Protein AF-A0A830CRL7-F1 (afdb_monomer)

Structure (mmCIF, N/CA/C/O backbone):
data_AF-A0A830CRL7-F1
#
_entry.id   AF-A0A830CRL7-F1
#
loop_
_atom_site.group_PDB
_atom_site.id
_atom_site.type_symbol
_atom_site.label_atom_id
_atom_site.label_alt_id
_atom_site.label_comp_id
_atom_site.label_asym_id
_atom_site.label_entity_id
_atom_site.label_seq_id
_atom_site.pdbx_PDB_ins_code
_atom_site.Cartn_x
_atom_site.Cartn_y
_atom_site.Cartn_z
_atom_site.occupancy
_atom_site.B_iso_or_equiv
_atom_site.auth_seq_id
_atom_site.auth_comp_id
_atom_site.auth_asym_id
_atom_site.auth_atom_id
_atom_site.pdbx_PDB_model_num
ATOM 1 N N . MET A 1 1 ? -8.777 1.079 35.796 1.00 47.75 1 MET A N 1
ATOM 2 C CA . MET A 1 1 ? -8.997 1.980 34.639 1.00 47.75 1 MET A CA 1
ATOM 3 C C . MET A 1 1 ? -7.747 2.027 33.744 1.00 47.75 1 MET A C 1
ATOM 5 O O . MET A 1 1 ? -7.058 3.033 33.766 1.00 47.75 1 MET A O 1
ATOM 9 N N . SER A 1 2 ? -7.393 0.976 32.982 1.00 51.34 2 SER A N 1
ATOM 10 C CA . SER A 1 2 ? -6.315 1.100 31.966 1.00 51.34 2 SER A CA 1
ATOM 11 C C . SER A 1 2 ? -6.289 -0.049 30.943 1.00 51.34 2 SER A C 1
ATOM 13 O O . SER A 1 2 ? -5.355 -0.837 30.891 1.00 51.34 2 SER A O 1
ATOM 15 N N . TYR A 1 3 ? -7.337 -0.158 30.126 1.00 51.22 3 TYR A N 1
ATOM 16 C CA . TYR A 1 3 ? -7.299 -0.962 28.888 1.00 51.22 3 TYR A CA 1
ATOM 17 C C . TYR A 1 3 ? -7.720 -0.132 27.662 1.00 51.22 3 TYR A C 1
ATOM 19 O O . TYR A 1 3 ? -7.227 -0.346 26.557 1.00 51.22 3 TYR A O 1
ATOM 27 N N . ALA A 1 4 ? -8.552 0.899 27.858 1.00 51.84 4 ALA A N 1
ATOM 28 C CA . ALA A 1 4 ? -8.999 1.796 26.792 1.00 51.84 4 ALA A CA 1
ATOM 29 C C . ALA A 1 4 ? -7.906 2.759 26.279 1.00 51.84 4 ALA A C 1
ATOM 31 O O . ALA A 1 4 ? -7.891 3.089 25.093 1.00 51.84 4 ALA A O 1
ATOM 32 N N . ASN A 1 5 ? -6.969 3.189 27.137 1.00 57.53 5 ASN A N 1
ATOM 33 C CA . ASN A 1 5 ? -5.943 4.167 26.749 1.00 57.53 5 ASN A CA 1
ATOM 34 C C . ASN A 1 5 ? -4.869 3.546 25.833 1.00 57.53 5 ASN A C 1
ATOM 36 O O . ASN A 1 5 ? -4.463 4.155 24.845 1.00 57.53 5 ASN A O 1
ATOM 40 N N . THR A 1 6 ? -4.488 2.290 26.099 1.00 61.31 6 THR A N 1
ATOM 41 C CA . THR A 1 6 ? -3.570 1.517 25.246 1.00 61.31 6 THR A CA 1
ATOM 42 C C . THR A 1 6 ? -4.176 1.247 23.870 1.00 61.31 6 THR A C 1
ATOM 44 O O . THR A 1 6 ? -3.489 1.394 22.864 1.00 61.31 6 THR A O 1
ATOM 47 N N . SER A 1 7 ? -5.472 0.912 23.806 1.00 79.62 7 SER A N 1
ATOM 48 C CA . SER A 1 7 ? -6.162 0.646 22.536 1.00 79.62 7 SER A CA 1
ATOM 49 C C . SER A 1 7 ? -6.239 1.896 21.648 1.00 79.62 7 SER A C 1
ATOM 51 O O . SER A 1 7 ? -5.808 1.867 20.495 1.00 79.62 7 SER A O 1
ATOM 53 N N . ARG A 1 8 ? -6.676 3.041 22.197 1.00 86.06 8 ARG A N 1
ATOM 54 C CA . ARG A 1 8 ? -6.778 4.289 21.421 1.00 86.06 8 ARG A CA 1
ATOM 55 C C . ARG A 1 8 ? -5.411 4.812 20.972 1.00 86.06 8 ARG A C 1
ATOM 57 O O . ARG A 1 8 ? -5.271 5.218 19.820 1.00 86.06 8 ARG A O 1
ATOM 64 N N . GLY A 1 9 ? -4.401 4.765 21.844 1.00 91.25 9 GLY A N 1
ATOM 65 C CA . GLY A 1 9 ? -3.026 5.136 21.492 1.00 91.25 9 GLY A CA 1
ATOM 66 C C . GLY A 1 9 ? -2.436 4.242 20.396 1.00 91.25 9 GLY A C 1
ATOM 67 O O . GLY A 1 9 ? -1.811 4.746 19.463 1.00 91.25 9 GLY A O 1
ATOM 68 N N . ARG A 1 10 ? -2.704 2.929 20.451 1.00 92.25 10 ARG A N 1
ATOM 69 C CA . ARG A 1 10 ? -2.291 1.974 19.412 1.00 92.25 10 ARG A CA 1
ATOM 70 C C . ARG A 1 10 ? -2.926 2.296 18.061 1.00 92.25 10 ARG A C 1
ATOM 72 O O . ARG A 1 10 ? -2.199 2.372 17.078 1.00 92.25 10 ARG A O 1
ATOM 79 N N . VAL A 1 11 ? -4.238 2.542 18.007 1.00 94.75 11 VAL A N 1
ATOM 80 C CA . VAL A 1 11 ? -4.929 2.910 16.755 1.00 94.75 11 VAL A CA 1
ATOM 81 C C . VAL A 1 11 ? -4.341 4.187 16.151 1.00 94.75 11 VAL A C 1
ATOM 83 O O . VAL A 1 11 ? -4.079 4.231 14.952 1.00 94.75 11 VAL A O 1
ATOM 86 N N . VAL A 1 12 ? -4.088 5.217 16.966 1.00 94.75 12 VAL A N 1
ATOM 87 C CA . VAL A 1 12 ? -3.479 6.473 16.491 1.00 94.75 12 VAL A CA 1
ATOM 88 C C . VAL A 1 12 ? -2.079 6.229 15.926 1.00 94.75 12 VAL A C 1
ATOM 90 O O . VAL A 1 12 ? -1.772 6.717 14.841 1.00 94.75 12 VAL A O 1
ATOM 93 N N . SER A 1 13 ? -1.254 5.445 16.624 1.00 94.50 13 SER A N 1
ATOM 94 C CA . SER A 1 13 ? 0.090 5.085 16.161 1.00 94.50 13 SER A CA 1
ATOM 95 C C . SER A 1 13 ? 0.053 4.317 14.835 1.00 94.50 13 SER A C 1
ATOM 97 O O . SER A 1 13 ? 0.778 4.661 13.906 1.00 94.50 13 SER A O 1
ATOM 99 N N . LEU A 1 14 ? -0.849 3.339 14.701 1.00 96.25 14 LEU A N 1
ATOM 100 C CA . LEU A 1 14 ? -1.016 2.562 13.471 1.00 96.25 14 LEU A CA 1
ATOM 101 C C . LEU A 1 14 ? -1.489 3.426 12.295 1.00 96.25 14 LEU A C 1
ATOM 103 O O . LEU A 1 14 ? -0.917 3.334 11.213 1.00 96.25 14 LEU A O 1
ATOM 107 N N . LYS A 1 15 ? -2.467 4.319 12.502 1.00 95.50 15 LYS A N 1
ATOM 108 C CA . LYS A 1 15 ? -2.909 5.268 11.463 1.00 95.50 15 LYS A CA 1
ATOM 109 C C . LYS A 1 15 ? -1.790 6.225 11.052 1.00 95.50 15 LYS A C 1
ATOM 111 O O . LYS A 1 15 ? -1.616 6.494 9.868 1.00 95.50 15 LYS A O 1
ATOM 116 N N . ALA A 1 16 ? -1.007 6.713 12.015 1.00 95.88 16 ALA A N 1
ATOM 117 C CA . ALA A 1 16 ? 0.152 7.552 11.729 1.00 95.88 16 ALA A CA 1
ATOM 118 C C . ALA A 1 16 ? 1.228 6.788 10.945 1.00 95.88 16 ALA A C 1
ATOM 120 O O . ALA A 1 16 ? 1.803 7.350 10.015 1.00 95.88 16 ALA A O 1
ATOM 121 N N . LYS A 1 17 ? 1.463 5.512 11.287 1.00 95.62 17 LYS A N 1
ATOM 122 C CA . LYS A 1 17 ? 2.380 4.633 10.557 1.00 95.62 17 LYS A CA 1
ATOM 123 C C . LYS A 1 17 ? 1.900 4.429 9.120 1.00 95.62 17 LYS A C 1
ATOM 125 O O . LYS A 1 17 ? 2.680 4.658 8.208 1.00 95.62 17 LYS A O 1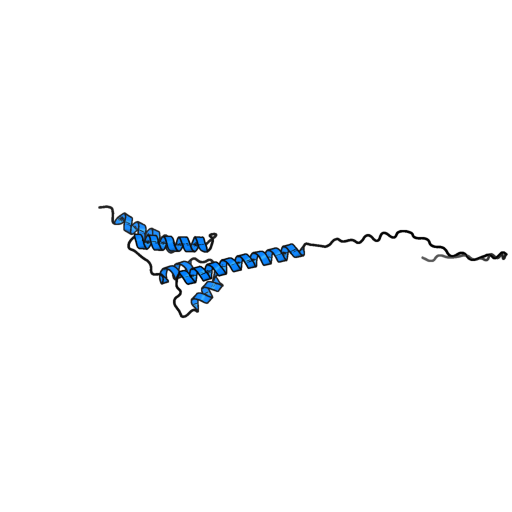
ATOM 130 N N . LEU A 1 18 ? 0.624 4.099 8.914 1.00 96.19 18 LEU A N 1
ATOM 131 C CA . LEU A 1 18 ? 0.030 3.925 7.583 1.00 96.19 18 LEU A CA 1
ATOM 132 C C . LEU A 1 18 ? 0.177 5.184 6.713 1.00 96.19 18 LEU A C 1
ATOM 134 O O . LEU A 1 18 ? 0.564 5.103 5.552 1.00 96.19 18 LEU A O 1
ATOM 138 N N . ALA A 1 19 ? -0.089 6.360 7.288 1.00 95.12 19 ALA A N 1
ATOM 139 C CA . ALA A 1 19 ? -0.022 7.634 6.577 1.00 95.12 19 ALA A CA 1
ATOM 140 C C . ALA A 1 19 ? 1.410 8.118 6.281 1.00 95.12 19 ALA A C 1
ATOM 142 O O . ALA A 1 19 ? 1.584 9.027 5.473 1.00 95.12 19 ALA A O 1
ATOM 143 N N . LYS A 1 20 ? 2.426 7.567 6.955 1.00 94.44 20 LYS A N 1
ATOM 144 C CA . LYS A 1 20 ? 3.839 7.961 6.828 1.00 94.44 20 LYS A CA 1
ATOM 145 C C . LYS A 1 20 ? 4.739 6.745 6.614 1.00 94.44 20 LYS A C 1
ATOM 147 O O . LYS A 1 20 ? 5.785 6.629 7.252 1.00 94.44 20 LYS A O 1
ATOM 152 N N . ASN A 1 21 ? 4.329 5.835 5.737 1.00 93.69 21 ASN A N 1
ATOM 153 C CA . ASN A 1 21 ? 5.125 4.673 5.363 1.00 93.69 21 ASN A CA 1
ATOM 154 C C . ASN A 1 21 ? 5.565 4.773 3.897 1.00 93.69 21 ASN A C 1
ATOM 156 O O . ASN A 1 21 ? 4.958 4.118 3.058 1.00 93.69 21 ASN A O 1
ATOM 160 N N . PRO A 1 22 ? 6.589 5.573 3.555 1.00 93.88 22 PRO A N 1
ATOM 161 C CA . PRO A 1 22 ? 7.073 5.650 2.182 1.00 93.88 22 PRO A CA 1
ATOM 162 C C . PRO A 1 22 ? 7.661 4.306 1.730 1.00 93.88 22 PRO A C 1
ATOM 164 O O . PRO A 1 22 ? 8.319 3.611 2.515 1.00 93.88 22 PRO A O 1
ATOM 167 N N . LYS A 1 23 ? 7.503 3.970 0.442 1.00 93.75 23 LYS A N 1
ATOM 168 C CA . LYS A 1 23 ? 8.193 2.820 -0.171 1.00 93.75 23 LYS A CA 1
ATOM 169 C C . LYS A 1 23 ? 9.714 2.941 0.000 1.00 93.75 23 LYS A C 1
ATOM 171 O O . LYS A 1 23 ? 10.370 1.991 0.423 1.00 93.75 23 LYS A O 1
ATOM 176 N N . GLY A 1 24 ? 10.272 4.126 -0.256 1.00 89.62 24 GLY A N 1
ATOM 177 C CA . GLY A 1 24 ? 11.695 4.417 -0.059 1.00 89.62 24 GLY A CA 1
ATOM 178 C C . GLY A 1 24 ? 12.618 3.451 -0.814 1.00 89.62 24 GLY A C 1
ATOM 179 O O . GLY A 1 24 ? 12.476 3.242 -2.018 1.00 89.62 24 GLY A O 1
ATOM 180 N N . SER A 1 25 ? 13.569 2.847 -0.102 1.00 87.75 25 SER A N 1
ATOM 181 C CA . SER A 1 25 ? 14.511 1.859 -0.648 1.00 87.75 25 SER A CA 1
ATOM 182 C C . SER A 1 25 ? 13.999 0.412 -0.618 1.00 87.75 25 SER A C 1
ATOM 184 O O . SER A 1 25 ? 14.703 -0.480 -1.090 1.00 87.75 25 SER A O 1
ATOM 186 N N . LYS A 1 26 ? 12.805 0.158 -0.064 1.00 91.75 26 LYS A N 1
ATOM 187 C CA . LYS A 1 26 ? 12.227 -1.191 0.057 1.00 91.75 26 LYS A CA 1
ATOM 188 C C . LYS A 1 26 ? 11.818 -1.730 -1.310 1.00 91.75 26 LYS A C 1
ATOM 190 O O . LYS A 1 26 ? 11.549 -0.967 -2.236 1.00 91.75 26 LYS A O 1
ATOM 195 N N . SER A 1 27 ? 11.729 -3.050 -1.451 1.00 91.69 27 SER A N 1
ATOM 196 C CA . SER A 1 27 ? 11.121 -3.619 -2.661 1.00 91.69 27 SER A CA 1
ATOM 197 C C . SER A 1 27 ? 9.618 -3.306 -2.712 1.00 91.69 27 SER A C 1
ATOM 199 O O . SER A 1 27 ? 8.989 -3.102 -1.673 1.00 91.69 27 SER A O 1
ATOM 201 N N . VAL A 1 28 ? 9.023 -3.286 -3.910 1.00 92.25 28 VAL A N 1
ATOM 202 C CA . VAL A 1 28 ? 7.572 -3.054 -4.073 1.00 92.25 28 VAL A CA 1
ATOM 203 C C . VAL A 1 28 ? 6.758 -4.065 -3.264 1.00 92.25 28 VAL A C 1
ATOM 205 O O . VAL A 1 28 ? 5.837 -3.683 -2.550 1.00 92.25 28 VAL A O 1
ATOM 208 N N . ILE A 1 29 ? 7.149 -5.339 -3.316 1.00 92.94 29 ILE A N 1
ATOM 209 C CA . ILE A 1 29 ? 6.477 -6.434 -2.608 1.00 92.94 29 ILE A CA 1
ATOM 210 C C . ILE A 1 29 ? 6.547 -6.227 -1.091 1.00 92.94 29 ILE A C 1
ATOM 212 O O . ILE A 1 29 ? 5.536 -6.333 -0.402 1.00 92.94 29 ILE A O 1
ATOM 216 N N . GLU A 1 30 ? 7.729 -5.898 -0.567 1.00 94.62 30 GLU A N 1
ATOM 217 C CA . GLU A 1 30 ? 7.928 -5.647 0.864 1.00 94.62 30 GLU A CA 1
ATOM 218 C C . GLU A 1 30 ? 7.103 -4.450 1.349 1.00 94.62 30 GLU A C 1
ATOM 220 O O . GLU A 1 30 ? 6.451 -4.518 2.390 1.00 94.62 30 GLU A O 1
ATOM 225 N N . PHE A 1 31 ? 7.080 -3.373 0.563 1.00 96.00 31 PHE A N 1
ATOM 226 C CA . PHE A 1 31 ? 6.271 -2.197 0.850 1.00 96.00 31 PHE A CA 1
ATOM 227 C C . PHE A 1 31 ? 4.770 -2.524 0.887 1.00 96.00 31 PHE A C 1
ATOM 229 O O . PHE A 1 31 ? 4.100 -2.188 1.864 1.00 96.00 31 PHE A O 1
ATOM 236 N N . LEU A 1 32 ? 4.246 -3.217 -0.128 1.00 95.75 32 LEU A N 1
ATOM 237 C CA . LEU A 1 32 ? 2.835 -3.612 -0.189 1.00 95.75 32 LEU A CA 1
ATOM 238 C C . LEU A 1 32 ? 2.447 -4.528 0.975 1.00 95.75 32 LEU A C 1
ATOM 240 O O . LEU A 1 32 ? 1.398 -4.335 1.593 1.00 95.75 32 LEU A O 1
ATOM 244 N N . HIS A 1 33 ? 3.315 -5.482 1.314 1.00 96.06 33 HIS A N 1
ATOM 245 C CA . HIS A 1 33 ? 3.113 -6.366 2.456 1.00 96.06 33 HIS A CA 1
ATOM 246 C C . HIS A 1 33 ? 3.058 -5.583 3.775 1.00 96.06 33 HIS A C 1
ATOM 248 O O . HIS A 1 33 ? 2.188 -5.837 4.606 1.00 96.06 33 HIS A O 1
ATOM 254 N N . GLU A 1 34 ? 3.934 -4.593 3.972 1.00 96.44 34 GLU A N 1
ATOM 255 C CA . GLU A 1 34 ? 3.899 -3.756 5.175 1.00 96.44 34 GLU A CA 1
ATOM 256 C C . GLU A 1 34 ? 2.624 -2.903 5.255 1.00 96.44 34 GLU A C 1
ATOM 258 O O . GLU A 1 34 ? 2.016 -2.808 6.322 1.00 96.44 34 GLU A O 1
ATOM 263 N N . MET A 1 35 ? 2.183 -2.318 4.138 1.00 97.12 35 MET A N 1
ATOM 264 C CA . MET A 1 35 ? 0.931 -1.552 4.082 1.00 97.12 35 MET A CA 1
ATOM 265 C C . MET A 1 35 ? -0.270 -2.422 4.460 1.00 97.12 35 MET A C 1
ATOM 267 O O . MET A 1 35 ? -1.113 -2.004 5.259 1.00 97.12 35 MET A O 1
ATOM 271 N N . ARG A 1 36 ? -0.310 -3.658 3.948 1.00 96.50 36 ARG A N 1
ATOM 272 C CA . ARG A 1 36 ? -1.351 -4.628 4.287 1.00 96.50 36 ARG A CA 1
ATOM 273 C C . ARG A 1 36 ? -1.302 -5.031 5.759 1.00 96.50 36 ARG A C 1
ATOM 275 O O . ARG A 1 36 ? -2.333 -5.005 6.421 1.00 96.50 36 ARG A O 1
ATOM 282 N N . ALA A 1 37 ? -0.115 -5.314 6.290 1.00 97.31 37 ALA A N 1
ATOM 283 C CA . ALA A 1 37 ? 0.056 -5.694 7.689 1.00 97.31 37 ALA A CA 1
ATOM 284 C C . ALA A 1 37 ? -0.441 -4.602 8.655 1.00 97.31 37 ALA A C 1
ATOM 286 O O . ALA A 1 37 ? -1.103 -4.909 9.643 1.00 97.31 37 ALA A O 1
ATOM 287 N N . ILE A 1 38 ? -0.188 -3.321 8.356 1.00 97.00 38 ILE A N 1
ATOM 288 C CA . ILE A 1 38 ? -0.698 -2.205 9.172 1.00 97.00 38 ILE A CA 1
ATOM 289 C C . ILE A 1 38 ? -2.233 -2.125 9.101 1.00 97.00 38 ILE A C 1
ATOM 291 O O . ILE A 1 38 ? -2.881 -1.851 10.113 1.00 97.00 38 ILE A O 1
ATOM 295 N N . ALA A 1 39 ? -2.821 -2.363 7.925 1.00 97.00 39 ALA A N 1
ATOM 296 C CA . ALA A 1 39 ? -4.272 -2.394 7.746 1.00 97.00 39 ALA A CA 1
ATOM 297 C C . ALA A 1 39 ? -4.926 -3.551 8.522 1.00 97.00 39 ALA A C 1
ATOM 299 O O . ALA A 1 39 ? -5.947 -3.352 9.185 1.00 97.00 39 ALA A O 1
AT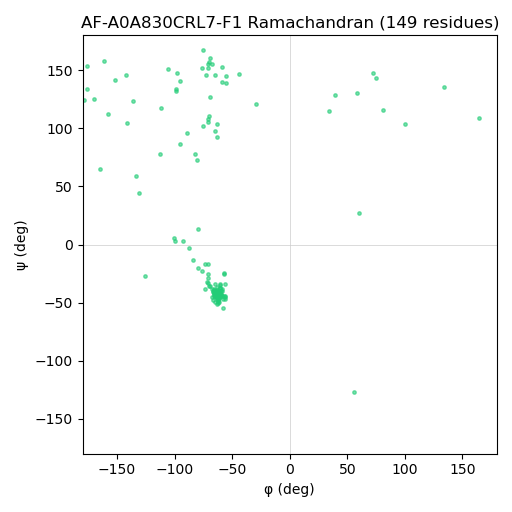OM 300 N N . ASP A 1 40 ? -4.310 -4.732 8.502 1.00 96.94 40 ASP A N 1
ATOM 301 C CA . ASP A 1 40 ? -4.774 -5.894 9.258 1.00 96.94 40 ASP A CA 1
ATOM 302 C C . ASP A 1 40 ? -4.639 -5.646 10.778 1.00 96.94 40 ASP A C 1
ATOM 304 O O . ASP A 1 40 ? -5.572 -5.914 11.535 1.00 96.94 40 ASP A O 1
ATOM 308 N N . ASP A 1 41 ? -3.547 -5.020 11.237 1.00 95.75 41 ASP A N 1
ATOM 309 C CA . ASP A 1 41 ? -3.377 -4.587 12.634 1.00 95.75 41 ASP A CA 1
ATOM 310 C C . ASP A 1 41 ? -4.448 -3.576 13.078 1.00 95.75 41 ASP A C 1
ATOM 312 O O . ASP A 1 41 ? -4.919 -3.607 14.222 1.00 95.75 41 ASP A O 1
ATOM 316 N N . LEU A 1 42 ? -4.849 -2.671 12.181 1.00 95.56 42 LEU A N 1
ATOM 317 C CA . LEU A 1 42 ? -5.947 -1.731 12.406 1.00 95.56 42 LEU A CA 1
ATOM 318 C C . LEU A 1 42 ? -7.296 -2.450 12.512 1.00 95.56 42 LEU A C 1
ATOM 320 O O . LEU A 1 42 ? -8.093 -2.122 13.396 1.00 95.56 42 LEU A O 1
ATOM 324 N N . ALA A 1 43 ? -7.534 -3.464 11.678 1.00 95.31 43 ALA A N 1
ATOM 325 C CA . ALA A 1 43 ? -8.722 -4.308 11.767 1.00 95.31 43 ALA A CA 1
ATOM 326 C C . ALA A 1 43 ? -8.767 -5.088 13.094 1.00 95.31 43 ALA A C 1
ATOM 328 O O . ALA A 1 43 ? -9.796 -5.087 13.774 1.00 95.31 43 ALA A O 1
ATOM 329 N N . LEU A 1 44 ? -7.638 -5.662 13.529 1.00 94.06 44 LEU A N 1
ATOM 330 C CA . LEU A 1 44 ? -7.511 -6.326 14.833 1.00 94.06 44 LEU A CA 1
ATOM 331 C C . LEU A 1 44 ? -7.770 -5.365 16.002 1.00 94.06 44 LEU A C 1
ATOM 333 O O . LEU A 1 44 ? -8.353 -5.755 17.014 1.00 94.06 44 LEU A O 1
ATOM 337 N N . ALA A 1 45 ? -7.397 -4.093 15.852 1.00 92.69 45 ALA A N 1
ATOM 338 C CA . ALA A 1 45 ? -7.676 -3.035 16.818 1.00 92.69 45 ALA A CA 1
ATOM 339 C C . ALA 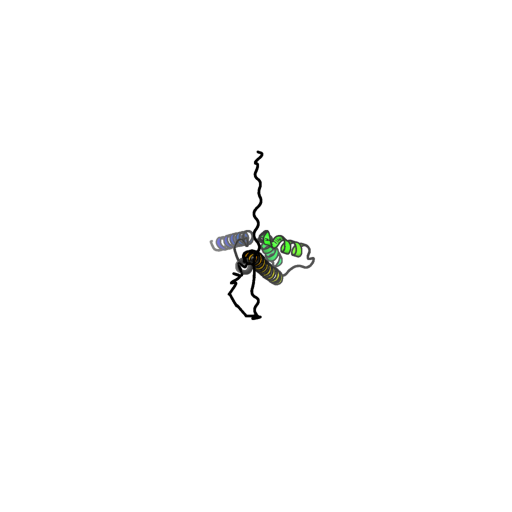A 1 45 ? -9.114 -2.473 16.742 1.00 92.69 45 ALA A C 1
ATOM 341 O O . ALA A 1 45 ? -9.383 -1.428 17.336 1.00 92.69 45 ALA A O 1
ATOM 342 N N . GLN A 1 46 ? -10.038 -3.147 16.040 1.00 92.06 46 GLN A N 1
ATOM 343 C CA . GLN A 1 46 ? -11.436 -2.723 15.850 1.00 92.06 46 GLN A CA 1
ATOM 344 C C . GLN A 1 46 ? -11.573 -1.359 15.144 1.00 92.06 46 GLN A C 1
ATOM 346 O O . GLN A 1 46 ? -12.547 -0.636 15.340 1.00 92.06 46 GLN A O 1
ATOM 351 N N . SER A 1 47 ? -10.591 -0.995 14.317 1.00 94.31 47 SER A N 1
ATOM 352 C CA . SER A 1 47 ? -10.598 0.214 13.488 1.00 94.31 47 SER A CA 1
ATOM 353 C C . SER A 1 47 ? -10.168 -0.119 12.050 1.00 94.31 47 SER A C 1
ATOM 355 O O . SER A 1 47 ? -9.168 0.442 11.592 1.00 94.31 47 SER A O 1
ATOM 357 N N . PRO A 1 48 ? -10.880 -1.012 11.335 1.00 95.12 48 PRO A N 1
ATOM 358 C CA . PRO A 1 48 ? -10.526 -1.382 9.967 1.00 95.12 48 PRO A CA 1
ATOM 359 C C . PRO A 1 48 ? -10.523 -0.164 9.035 1.00 95.12 48 PRO A C 1
ATOM 361 O O . PRO A 1 48 ? -11.234 0.816 9.268 1.00 95.12 48 PRO A O 1
ATOM 364 N N . ILE A 1 49 ? -9.721 -0.245 7.977 1.00 95.62 49 ILE A N 1
ATOM 365 C CA . ILE A 1 49 ? -9.705 0.733 6.886 1.00 95.62 49 ILE A CA 1
ATOM 366 C C . ILE A 1 49 ? -10.386 0.125 5.664 1.00 95.62 49 ILE A C 1
ATOM 368 O O . ILE A 1 49 ? -10.367 -1.097 5.497 1.00 95.62 49 ILE A O 1
ATOM 372 N N . SER A 1 50 ? -10.987 0.962 4.821 1.00 95.81 50 SER A N 1
ATOM 373 C CA . SER A 1 50 ? -11.530 0.484 3.555 1.00 95.81 50 SER A CA 1
ATOM 374 C C . SER A 1 50 ? -10.397 0.120 2.591 1.00 95.81 50 SER A C 1
ATOM 376 O O . SER A 1 50 ? -9.272 0.614 2.700 1.00 95.81 50 SER A O 1
ATOM 378 N N . GLU A 1 51 ? -10.687 -0.763 1.639 1.00 94.31 51 GLU A N 1
ATOM 379 C CA . GLU A 1 51 ? -9.721 -1.122 0.600 1.00 94.31 51 GLU A CA 1
ATOM 380 C C . GLU A 1 51 ? -9.356 0.085 -0.277 1.00 94.31 51 GLU A C 1
ATOM 382 O O . GLU A 1 51 ? -8.190 0.267 -0.620 1.00 9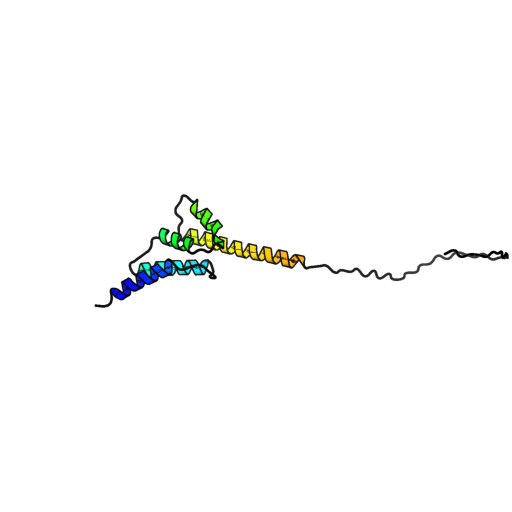4.31 51 GLU A O 1
ATOM 387 N N . GLU A 1 52 ? -10.328 0.954 -0.558 1.00 92.81 52 GLU A N 1
ATOM 388 C CA . GLU A 1 52 ? -10.125 2.208 -1.285 1.00 92.81 52 GLU A CA 1
ATOM 389 C C . GLU A 1 52 ? -9.163 3.146 -0.539 1.00 92.81 52 GLU A C 1
ATOM 391 O O . GLU A 1 52 ? -8.200 3.641 -1.125 1.00 92.81 52 GLU A O 1
ATOM 396 N N . ASP A 1 53 ? -9.340 3.316 0.776 1.00 94.38 53 ASP A N 1
ATOM 397 C CA . ASP A 1 53 ? -8.424 4.122 1.591 1.00 94.38 53 ASP A CA 1
ATOM 398 C C . ASP A 1 53 ? -7.013 3.519 1.617 1.00 94.38 53 ASP A C 1
ATOM 400 O O . ASP A 1 53 ? -6.017 4.244 1.554 1.00 94.38 53 ASP A O 1
ATOM 404 N N . LEU A 1 54 ? -6.903 2.187 1.690 1.00 95.88 54 LEU A N 1
ATOM 405 C CA . LEU A 1 54 ? -5.612 1.502 1.629 1.00 95.88 54 LEU A CA 1
ATOM 406 C C . LEU A 1 54 ? -4.904 1.778 0.296 1.00 95.88 54 LEU A C 1
ATOM 408 O O . LEU A 1 54 ? -3.720 2.113 0.294 1.00 95.88 54 LEU A O 1
ATOM 412 N N . VAL A 1 55 ? -5.626 1.686 -0.822 1.00 94.25 55 VAL A N 1
ATOM 413 C CA . VAL A 1 55 ? -5.126 2.019 -2.164 1.00 94.25 55 VAL A CA 1
ATOM 414 C C . VAL A 1 55 ? -4.636 3.468 -2.221 1.00 94.25 55 VAL A C 1
ATOM 416 O O . VAL A 1 55 ? -3.524 3.721 -2.688 1.00 94.25 55 VAL A O 1
ATOM 419 N N . VAL A 1 56 ? -5.416 4.418 -1.697 1.00 93.31 56 VAL A N 1
ATOM 420 C CA . VAL A 1 56 ? -5.030 5.838 -1.639 1.00 93.31 56 VAL A CA 1
ATOM 421 C C . VAL A 1 56 ? -3.742 6.019 -0.838 1.00 93.31 56 VAL A C 1
ATOM 423 O O . VAL A 1 56 ? -2.828 6.725 -1.279 1.00 93.31 56 VAL A O 1
ATOM 426 N N . HIS A 1 57 ? -3.628 5.355 0.314 1.00 95.19 57 HIS A N 1
ATOM 427 C CA . HIS 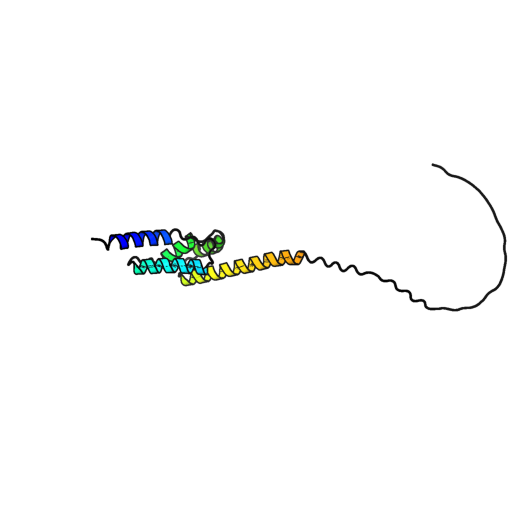A 1 57 ? -2.416 5.393 1.123 1.00 95.19 57 HIS A CA 1
ATOM 428 C C . HIS A 1 57 ? -1.208 4.820 0.376 1.00 95.19 57 HIS A C 1
ATOM 430 O O . HIS A 1 57 ? -0.156 5.452 0.384 1.00 95.19 57 HIS A O 1
ATOM 436 N N . VAL A 1 58 ? -1.351 3.684 -0.312 1.00 95.06 58 VAL A N 1
ATOM 437 C CA . VAL A 1 58 ? -0.274 3.101 -1.130 1.00 95.06 58 VAL A CA 1
ATOM 438 C C . VAL A 1 58 ? 0.190 4.094 -2.188 1.00 95.06 58 VAL A C 1
ATOM 440 O O . VAL A 1 58 ? 1.368 4.438 -2.209 1.00 95.06 58 VAL A O 1
ATOM 443 N N . ILE A 1 59 ? -0.729 4.613 -3.006 1.00 92.56 59 ILE A N 1
ATOM 444 C CA . ILE A 1 59 ? -0.418 5.539 -4.105 1.00 92.56 59 ILE A CA 1
ATOM 445 C C . ILE A 1 59 ? 0.276 6.810 -3.597 1.00 92.56 59 ILE A C 1
ATOM 447 O O . ILE A 1 59 ? 1.198 7.307 -4.237 1.00 92.56 59 ILE A O 1
ATOM 451 N N . THR A 1 60 ? -0.133 7.322 -2.434 1.00 92.62 60 THR A N 1
ATOM 452 C CA . THR A 1 60 ? 0.441 8.540 -1.832 1.00 92.62 60 THR A CA 1
ATOM 453 C C . THR A 1 60 ? 1.860 8.329 -1.299 1.00 92.62 60 THR A C 1
ATOM 455 O O . THR A 1 60 ? 2.622 9.284 -1.184 1.00 92.62 60 THR A O 1
ATOM 458 N N . GLN A 1 61 ? 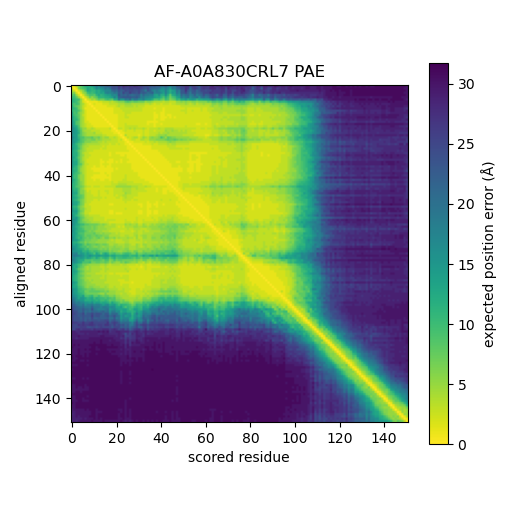2.216 7.094 -0.945 1.00 94.31 61 GLN A N 1
ATOM 459 C CA . GLN A 1 61 ? 3.514 6.744 -0.365 1.00 94.31 61 GLN A CA 1
ATOM 460 C C . GLN A 1 61 ? 4.500 6.149 -1.387 1.00 94.31 61 GLN A C 1
ATOM 462 O O . GLN A 1 61 ? 5.617 5.756 -1.021 1.00 94.31 61 GLN A O 1
ATOM 467 N N . LEU A 1 62 ? 4.105 6.078 -2.661 1.00 92.25 62 LEU A N 1
ATOM 468 C CA . LEU A 1 62 ? 5.003 5.729 -3.755 1.00 92.25 62 LEU A CA 1
ATOM 469 C C . LEU A 1 62 ? 5.972 6.880 -4.047 1.00 92.25 62 LEU A C 1
ATOM 471 O O . LEU A 1 62 ? 5.634 8.053 -3.911 1.00 92.25 62 LEU A O 1
ATOM 475 N N . GLY A 1 63 ? 7.193 6.527 -4.447 1.00 88.25 63 GLY A N 1
ATOM 476 C CA . GLY A 1 63 ? 8.181 7.499 -4.907 1.00 88.25 63 GLY A CA 1
ATOM 477 C C . GLY A 1 63 ? 7.883 8.003 -6.320 1.00 88.25 63 GLY A C 1
ATOM 478 O O . GLY A 1 63 ? 7.114 7.390 -7.064 1.00 88.25 63 GLY A O 1
ATOM 479 N N . ASP A 1 64 ? 8.569 9.078 -6.717 1.00 88.00 64 ASP A N 1
ATOM 480 C CA . ASP A 1 64 ? 8.404 9.717 -8.032 1.00 88.00 64 ASP A CA 1
ATOM 481 C C . ASP A 1 64 ? 8.649 8.772 -9.216 1.00 88.00 64 ASP A C 1
ATOM 483 O O . ASP A 1 64 ? 8.114 8.959 -10.308 1.00 88.00 64 ASP A O 1
ATOM 487 N N . GLU A 1 65 ? 9.427 7.718 -8.979 1.00 88.06 65 GLU A N 1
ATOM 488 C CA . GLU A 1 65 ? 9.716 6.637 -9.918 1.00 88.06 65 GLU A CA 1
ATOM 489 C C . GLU A 1 65 ? 8.432 5.930 -10.425 1.00 88.06 65 GLU A C 1
ATOM 491 O O . GLU A 1 65 ? 8.413 5.424 -11.543 1.00 88.06 65 GLU A O 1
ATOM 496 N N . PHE A 1 66 ? 7.329 5.961 -9.662 1.00 89.62 66 PHE A N 1
ATOM 497 C CA . PHE A 1 66 ? 6.031 5.376 -10.036 1.00 89.62 66 PHE A CA 1
ATOM 498 C C . PHE A 1 66 ? 5.014 6.404 -10.560 1.00 89.62 66 PHE A C 1
ATOM 500 O O . PHE A 1 66 ? 3.868 6.035 -10.823 1.00 89.62 66 PHE A O 1
ATOM 507 N N . ASN A 1 67 ? 5.387 7.677 -10.749 1.00 87.69 67 ASN A N 1
ATOM 508 C CA . ASN A 1 67 ? 4.447 8.735 -11.153 1.00 87.69 67 ASN A CA 1
ATOM 509 C C . ASN A 1 67 ? 3.694 8.414 -12.456 1.00 87.69 67 ASN A C 1
ATOM 511 O O . ASN A 1 67 ? 2.521 8.762 -12.582 1.00 87.69 67 ASN A O 1
ATOM 515 N N . SER A 1 68 ? 4.329 7.714 -13.404 1.00 86.19 68 SER A N 1
ATOM 516 C CA . SER A 1 68 ? 3.672 7.270 -14.642 1.00 86.19 68 SER A CA 1
ATOM 517 C C . SER A 1 68 ? 2.532 6.281 -14.365 1.00 86.19 68 SER A C 1
ATOM 519 O O . SER A 1 68 ? 1.424 6.466 -14.871 1.00 86.19 68 SER A O 1
ATOM 521 N N . SER A 1 69 ? 2.764 5.295 -13.496 1.00 85.50 69 SER A N 1
ATOM 522 C CA . SER A 1 69 ? 1.740 4.338 -13.068 1.00 85.50 69 SER A CA 1
ATOM 523 C C . SER A 1 69 ? 0.632 5.030 -12.276 1.00 85.50 69 SER A C 1
ATOM 525 O O . SER A 1 69 ? -0.546 4.807 -12.538 1.00 85.50 69 SER A O 1
ATOM 527 N N . VAL A 1 70 ? 0.984 5.939 -11.360 1.00 87.56 70 VAL A N 1
ATOM 528 C CA . VAL A 1 70 ? 0.006 6.724 -10.588 1.00 87.56 70 VAL A CA 1
ATOM 529 C C . VAL A 1 70 ? -0.872 7.586 -11.499 1.00 87.56 70 VAL A C 1
ATOM 531 O O . VAL A 1 70 ? -2.079 7.672 -11.280 1.00 87.56 70 VAL A O 1
ATOM 534 N N . ALA A 1 71 ? -0.306 8.205 -12.537 1.00 87.81 71 ALA A N 1
ATOM 535 C CA . ALA A 1 71 ? -1.074 8.982 -13.505 1.00 87.81 71 ALA A CA 1
ATOM 536 C C . ALA A 1 71 ? -2.082 8.109 -14.268 1.00 87.81 71 ALA A C 1
ATOM 538 O O . ALA A 1 71 ? -3.240 8.501 -14.397 1.00 87.81 71 ALA A O 1
ATOM 539 N N . ALA A 1 72 ? -1.677 6.911 -14.702 1.00 86.94 72 ALA A N 1
ATOM 540 C CA . ALA A 1 72 ? -2.579 5.963 -15.356 1.00 86.94 72 ALA A CA 1
ATOM 541 C C . ALA A 1 72 ? -3.734 5.538 -14.432 1.00 86.94 72 ALA A C 1
ATOM 543 O O . ALA A 1 72 ? -4.888 5.503 -14.856 1.00 86.94 72 ALA A O 1
ATOM 544 N N . LEU A 1 73 ? -3.440 5.300 -13.150 1.00 86.81 73 LEU A N 1
ATOM 545 C CA . LEU A 1 73 ? -4.452 4.965 -12.145 1.00 86.81 73 LEU A CA 1
ATOM 546 C C . LEU A 1 73 ? -5.446 6.106 -11.894 1.00 86.81 73 LEU A C 1
ATOM 548 O O . LEU A 1 73 ? -6.616 5.838 -11.653 1.00 86.81 73 LEU A O 1
ATOM 552 N N . ARG A 1 74 ? -5.015 7.371 -11.981 1.00 84.88 74 ARG A N 1
ATOM 553 C CA . ARG A 1 74 ? -5.889 8.543 -11.774 1.00 84.88 74 ARG A CA 1
ATOM 554 C C . ARG A 1 74 ? -6.904 8.768 -12.892 1.00 84.88 74 ARG A C 1
ATOM 556 O O . ARG A 1 74 ? -7.942 9.366 -12.638 1.00 84.88 74 ARG A O 1
ATOM 563 N N . VAL A 1 75 ? -6.590 8.355 -14.119 1.00 88.00 75 VAL A N 1
ATOM 564 C CA . VAL A 1 75 ? -7.483 8.513 -15.286 1.00 88.00 75 VAL A CA 1
ATOM 565 C C . VAL A 1 75 ? -8.504 7.373 -15.367 1.00 88.00 75 VAL A C 1
ATOM 567 O O . VAL A 1 75 ? -9.487 7.458 -16.098 1.00 88.00 75 VAL A O 1
ATOM 570 N N . ARG A 1 76 ? -8.293 6.297 -14.607 1.00 85.44 76 ARG A N 1
ATOM 571 C CA . ARG A 1 76 ? -9.187 5.145 -14.579 1.00 85.44 76 ARG A CA 1
ATOM 572 C C . ARG A 1 76 ? -10.523 5.516 -13.920 1.00 85.44 76 ARG A C 1
ATOM 574 O O . ARG A 1 76 ? -10.549 5.989 -12.791 1.00 85.44 76 ARG A O 1
ATOM 581 N N . GLU A 1 77 ? -11.632 5.251 -14.611 1.00 77.81 77 GLU A N 1
ATOM 582 C CA . GLU A 1 77 ? -12.990 5.545 -14.114 1.00 77.81 77 GLU A CA 1
ATOM 583 C C . GLU A 1 77 ? -13.518 4.497 -13.120 1.00 77.81 77 GLU A C 1
ATOM 585 O O . GLU A 1 77 ? -14.438 4.763 -12.350 1.00 77.81 77 GLU A O 1
ATOM 590 N N . THR A 1 78 ? -12.948 3.290 -13.130 1.00 83.44 78 THR A N 1
ATOM 591 C CA . THR A 1 78 ? -13.364 2.191 -12.252 1.00 83.44 78 THR A CA 1
ATOM 592 C C . THR A 1 78 ? -12.506 2.133 -10.989 1.00 83.44 78 THR A C 1
ATOM 594 O O . THR A 1 78 ? -11.280 2.244 -11.108 1.00 83.44 78 THR A O 1
ATOM 597 N N . PRO A 1 79 ? -13.096 1.848 -9.814 1.00 82.31 79 PRO A N 1
ATOM 598 C CA . PRO A 1 79 ? -12.327 1.621 -8.597 1.00 82.31 79 PRO A CA 1
ATOM 599 C C . PRO A 1 79 ? -11.353 0.450 -8.784 1.00 82.31 79 PRO A C 1
ATOM 601 O O . PRO A 1 79 ? -11.687 -0.553 -9.418 1.00 82.31 79 PRO A O 1
ATOM 604 N N . ILE A 1 80 ? -10.143 0.598 -8.244 1.00 89.56 80 ILE A N 1
ATOM 605 C CA . ILE A 1 80 ? -9.088 -0.415 -8.295 1.00 89.56 80 ILE A CA 1
ATOM 606 C C . ILE A 1 80 ? -9.049 -1.201 -6.985 1.00 89.56 80 ILE A C 1
ATOM 608 O O . ILE A 1 80 ? -9.032 -0.613 -5.904 1.00 89.56 80 ILE A O 1
ATOM 612 N N . ALA A 1 81 ? -9.008 -2.529 -7.085 1.00 92.44 81 ALA A N 1
ATOM 613 C CA . ALA A 1 81 ? -8.788 -3.394 -5.931 1.00 92.44 81 ALA A CA 1
ATOM 614 C C . ALA A 1 81 ? -7.308 -3.377 -5.514 1.00 92.44 81 ALA A C 1
ATOM 616 O O . ALA A 1 81 ? -6.409 -3.219 -6.343 1.00 92.44 81 ALA A O 1
ATOM 617 N N . PHE A 1 82 ? -7.028 -3.605 -4.234 1.00 93.19 82 PHE A N 1
ATOM 618 C CA . PHE A 1 82 ? -5.664 -3.651 -3.710 1.00 93.19 82 PHE A CA 1
ATOM 619 C C . PHE A 1 82 ? -4.827 -4.759 -4.367 1.00 93.19 82 PHE A C 1
ATOM 621 O O . PHE A 1 82 ? -3.629 -4.572 -4.588 1.00 93.19 82 PHE A O 1
ATOM 628 N N . SER A 1 83 ? -5.442 -5.896 -4.705 1.00 92.94 83 SER A N 1
ATOM 629 C CA . SER A 1 83 ? -4.776 -6.985 -5.434 1.00 92.94 83 SER A CA 1
ATOM 630 C C . SER A 1 83 ? -4.310 -6.536 -6.817 1.00 92.94 83 SER A C 1
ATOM 632 O O . SER A 1 83 ? -3.137 -6.667 -7.140 1.00 92.94 83 SER A O 1
ATOM 634 N N . GLU A 1 84 ? -5.202 -5.916 -7.588 1.00 92.44 84 GLU A N 1
ATOM 635 C CA . GLU A 1 84 ? -4.892 -5.413 -8.926 1.00 92.44 84 GLU A CA 1
ATOM 636 C C . GLU A 1 84 ? -3.817 -4.315 -8.878 1.00 92.44 84 GLU A C 1
ATOM 638 O O . GLU A 1 84 ? -2.886 -4.312 -9.681 1.00 92.44 84 GLU A O 1
ATOM 643 N N . LEU A 1 85 ? -3.889 -3.408 -7.895 1.00 92.81 85 LEU A N 1
ATOM 644 C CA . LEU A 1 85 ? -2.837 -2.415 -7.667 1.00 92.81 85 LEU A CA 1
ATOM 645 C C . LEU A 1 85 ? -1.486 -3.085 -7.381 1.00 92.81 85 LEU A C 1
ATOM 647 O O . LEU A 1 85 ? -0.453 -2.637 -7.881 1.00 92.81 85 LEU A O 1
ATOM 651 N N . SER A 1 86 ? -1.492 -4.141 -6.568 1.00 92.94 86 SER A N 1
ATOM 652 C CA . SER A 1 86 ? -0.282 -4.875 -6.194 1.00 92.94 86 SER A CA 1
ATOM 653 C C . SER A 1 86 ? 0.381 -5.529 -7.404 1.00 92.94 86 SER 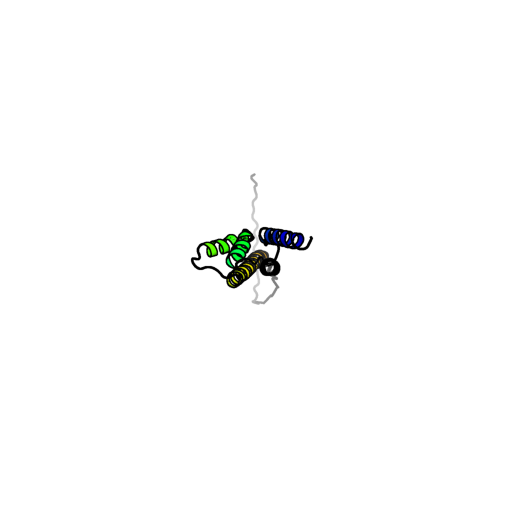A C 1
ATOM 655 O O . SER A 1 86 ? 1.604 -5.442 -7.544 1.00 92.94 86 SER A O 1
ATOM 657 N N . ASP A 1 87 ? -0.418 -6.119 -8.293 1.00 92.38 87 ASP A N 1
ATOM 658 C CA . ASP A 1 87 ? 0.054 -6.722 -9.541 1.00 92.38 87 ASP A CA 1
ATOM 659 C C . ASP A 1 87 ? 0.679 -5.661 -10.459 1.00 92.38 87 ASP A C 1
ATOM 661 O O . ASP A 1 87 ? 1.844 -5.783 -10.842 1.00 92.38 87 ASP A O 1
ATOM 665 N N . ILE A 1 88 ? -0.031 -4.549 -10.703 1.00 92.00 88 ILE A N 1
ATOM 666 C CA . ILE A 1 88 ? 0.454 -3.439 -11.544 1.00 92.00 88 ILE A CA 1
ATOM 667 C C . ILE A 1 88 ? 1.791 -2.888 -11.032 1.00 92.00 88 ILE A C 1
ATOM 669 O O . ILE A 1 88 ? 2.722 -2.667 -11.810 1.00 92.00 88 ILE A O 1
ATOM 673 N N . LEU A 1 89 ? 1.906 -2.642 -9.724 1.00 92.12 89 LEU A N 1
ATOM 674 C CA . LEU A 1 89 ? 3.132 -2.089 -9.146 1.00 92.12 89 LEU A CA 1
ATOM 675 C C . LEU A 1 89 ? 4.293 -3.090 -9.192 1.00 92.12 89 LEU A C 1
ATOM 677 O O . LEU A 1 89 ? 5.439 -2.683 -9.401 1.00 92.12 89 LEU A O 1
ATOM 681 N N . THR A 1 90 ? 4.012 -4.381 -9.004 1.00 92.12 90 THR A N 1
ATOM 682 C CA . THR A 1 90 ? 5.022 -5.447 -9.058 1.00 92.12 90 THR A CA 1
ATOM 683 C C . THR A 1 90 ? 5.568 -5.610 -10.473 1.00 92.12 90 THR A C 1
ATOM 685 O O . THR A 1 90 ? 6.790 -5.633 -10.656 1.00 92.12 90 THR A O 1
ATOM 688 N N . ASP A 1 91 ? 4.688 -5.631 -11.473 1.00 90.88 91 ASP A N 1
ATOM 689 C CA . ASP A 1 91 ? 5.068 -5.703 -12.884 1.00 90.88 91 ASP A CA 1
ATOM 690 C C . ASP A 1 91 ? 5.872 -4.473 -13.306 1.00 90.88 91 ASP A C 1
ATOM 692 O O . ASP A 1 91 ? 6.943 -4.599 -13.905 1.00 90.88 91 ASP A O 1
ATOM 696 N N . PHE A 1 92 ? 5.431 -3.276 -12.912 1.00 88.62 92 PHE A N 1
ATOM 697 C CA . PHE A 1 92 ? 6.163 -2.047 -13.203 1.00 88.62 92 PHE A CA 1
ATOM 698 C C . PHE A 1 92 ? 7.554 -2.031 -12.549 1.00 88.62 92 PHE A C 1
ATOM 700 O O . PHE A 1 92 ? 8.546 -1.682 -13.191 1.00 88.62 92 PHE A O 1
ATOM 707 N N . GLY A 1 93 ? 7.657 -2.466 -11.288 1.00 87.00 93 GLY A N 1
ATOM 708 C CA . GLY A 1 93 ? 8.939 -2.591 -10.592 1.00 87.00 93 GLY A CA 1
ATOM 709 C C . GLY A 1 93 ? 9.892 -3.575 -11.280 1.00 87.00 93 GLY A C 1
ATOM 710 O O . GLY A 1 93 ? 11.095 -3.317 -11.370 1.00 87.00 93 GLY A O 1
ATOM 711 N N . ARG A 1 94 ? 9.362 -4.677 -11.823 1.00 87.62 94 ARG A N 1
ATOM 712 C CA . ARG A 1 94 ? 10.135 -5.635 -12.619 1.00 87.62 94 ARG A CA 1
ATOM 713 C C . ARG A 1 94 ? 10.615 -5.023 -13.936 1.00 87.62 94 ARG A C 1
ATOM 715 O O . ARG A 1 94 ? 11.804 -5.122 -14.236 1.00 87.62 94 ARG A O 1
ATOM 722 N N . MET A 1 95 ? 9.732 -4.353 -14.676 1.00 85.88 95 MET A N 1
ATOM 723 C CA . MET A 1 95 ? 10.075 -3.686 -15.938 1.00 85.88 95 MET A CA 1
ATOM 724 C C . MET A 1 95 ? 11.167 -2.627 -15.758 1.00 85.88 95 MET A C 1
ATOM 726 O O . MET A 1 95 ? 12.070 -2.525 -16.586 1.00 85.88 95 MET A O 1
ATOM 730 N N . MET A 1 96 ? 11.127 -1.852 -14.670 1.00 83.38 96 MET A N 1
ATOM 731 C CA . MET A 1 96 ? 12.173 -0.865 -14.379 1.00 83.38 96 MET A CA 1
ATOM 732 C C . MET A 1 96 ? 13.534 -1.521 -14.151 1.00 83.38 96 MET A C 1
ATOM 734 O O . MET A 1 96 ? 14.535 -1.064 -14.701 1.00 83.38 96 MET A O 1
ATOM 738 N N . LYS A 1 97 ? 13.565 -2.635 -13.412 1.00 81.12 97 LYS A N 1
ATOM 739 C CA . LYS A 1 97 ? 14.797 -3.395 -13.181 1.00 81.12 97 LYS A CA 1
ATOM 740 C C . LYS A 1 97 ? 15.348 -4.001 -14.475 1.00 81.12 97 LYS A C 1
ATOM 742 O O . LYS A 1 97 ? 16.555 -3.988 -14.688 1.00 81.12 97 LYS A O 1
ATOM 747 N N . GLU A 1 98 ? 14.483 -4.509 -15.350 1.00 78.12 98 GLU A N 1
ATOM 748 C CA . GLU A 1 98 ? 14.885 -5.040 -16.658 1.00 78.12 98 GLU A CA 1
ATOM 749 C C . GLU A 1 98 ? 15.445 -3.935 -17.572 1.00 78.12 98 GLU A C 1
ATOM 751 O O . GLU A 1 98 ? 16.515 -4.111 -18.158 1.00 78.12 98 GLU A O 1
ATOM 756 N N . ASN A 1 99 ? 14.800 -2.765 -17.627 1.00 73.31 99 ASN A N 1
ATOM 757 C CA . ASN A 1 99 ? 15.306 -1.616 -18.383 1.00 73.31 99 ASN A CA 1
ATOM 758 C C . ASN A 1 99 ? 16.674 -1.137 -17.873 1.00 73.31 99 ASN A C 1
ATOM 760 O O . ASN A 1 99 ? 17.558 -0.846 -18.678 1.00 73.31 99 ASN A O 1
ATOM 764 N N . GLU A 1 100 ? 16.892 -1.101 -16.557 1.00 71.25 100 GLU A N 1
ATOM 765 C CA . GLU A 1 100 ? 18.192 -0.741 -15.981 1.00 71.25 100 GLU A CA 1
ATOM 766 C C . GLU A 1 100 ? 19.307 -1.701 -16.435 1.00 71.25 100 GLU A C 1
ATOM 768 O O . GLU A 1 100 ? 20.385 -1.261 -16.841 1.00 71.25 100 GLU A O 1
ATOM 773 N N . VAL A 1 101 ? 19.036 -3.011 -16.439 1.00 68.44 101 VAL A N 1
ATOM 774 C CA . VAL A 1 101 ? 19.987 -4.042 -16.893 1.00 68.44 101 VAL A CA 1
ATOM 775 C C . VAL A 1 101 ? 20.323 -3.872 -18.376 1.00 68.44 101 VAL A C 1
ATOM 777 O O . VAL A 1 101 ? 21.492 -3.969 -18.754 1.00 68.44 101 VAL A O 1
ATOM 780 N N . VAL A 1 102 ? 19.329 -3.571 -19.219 1.00 67.00 102 VAL A N 1
ATOM 781 C CA . VAL A 1 102 ? 19.544 -3.300 -20.650 1.00 67.00 102 VAL A CA 1
ATOM 782 C C . VAL A 1 102 ? 20.406 -2.049 -20.843 1.00 67.00 102 VAL A C 1
ATOM 784 O O . VAL A 1 102 ? 21.371 -2.088 -21.607 1.00 67.00 102 VAL A O 1
ATOM 787 N N . HIS A 1 103 ? 20.126 -0.966 -20.113 1.00 58.97 103 HIS A N 1
ATOM 788 C CA . HIS A 1 103 ? 20.922 0.262 -20.172 1.00 58.97 103 HIS A CA 1
ATOM 789 C C . HIS A 1 103 ? 22.375 0.045 -19.714 1.00 58.97 103 HIS A C 1
ATOM 791 O O . HIS A 1 103 ? 23.297 0.519 -20.381 1.00 58.97 103 HIS A O 1
ATOM 797 N N . GLN A 1 104 ? 22.612 -0.711 -18.636 1.00 60.06 104 GLN A N 1
ATOM 798 C CA . GLN A 1 104 ? 23.971 -1.047 -18.188 1.00 60.06 104 GLN A CA 1
ATOM 799 C C . GLN A 1 104 ? 24.700 -1.978 -19.177 1.00 60.06 104 GLN A C 1
ATOM 801 O O . GLN A 1 104 ? 25.890 -1.792 -19.442 1.00 60.06 104 GLN A O 1
ATOM 806 N N . SER A 1 105 ? 23.996 -2.945 -19.774 1.00 60.75 105 SER A N 1
ATOM 807 C CA . SER A 1 105 ? 24.554 -3.863 -20.778 1.00 60.75 105 SER A CA 1
ATOM 808 C C . SER A 1 105 ? 24.966 -3.145 -22.070 1.00 60.75 105 SER A C 1
ATOM 810 O O . SER A 1 105 ? 26.028 -3.436 -22.633 1.00 60.75 105 SER A O 1
ATOM 812 N N . LEU A 1 106 ? 24.184 -2.150 -22.506 1.00 58.84 106 LEU A N 1
ATOM 813 C CA . LEU A 1 106 ? 24.504 -1.336 -23.681 1.00 58.84 106 LEU A CA 1
ATOM 814 C C . LEU A 1 106 ? 25.811 -0.548 -23.481 1.00 58.84 106 LEU A C 1
ATOM 816 O O . LEU A 1 106 ? 26.648 -0.488 -24.382 1.00 58.84 106 LEU A O 1
ATOM 820 N N . LEU A 1 107 ? 26.018 0.000 -22.278 1.00 58.03 107 LEU A N 1
ATOM 821 C CA . LEU A 1 107 ? 27.239 0.729 -21.917 1.00 58.03 107 LEU A CA 1
ATOM 822 C C . LEU A 1 107 ? 28.462 -0.197 -21.794 1.00 58.03 107 LEU A C 1
ATOM 824 O O . LEU A 1 107 ? 29.561 0.183 -22.196 1.00 58.03 107 LEU A O 1
ATOM 828 N N . ALA A 1 108 ? 28.286 -1.425 -21.297 1.00 57.12 108 ALA A N 1
ATOM 829 C CA . ALA A 1 108 ? 29.368 -2.406 -21.172 1.00 57.12 108 ALA A CA 1
ATOM 830 C C . ALA A 1 108 ? 29.844 -2.967 -22.528 1.00 57.12 108 ALA A C 1
ATOM 832 O O . ALA A 1 108 ? 31.033 -3.236 -22.708 1.00 57.12 108 ALA A O 1
ATOM 833 N N . THR A 1 109 ? 28.941 -3.107 -23.504 1.00 56.88 109 THR A N 1
ATOM 834 C CA . THR A 1 109 ? 29.258 -3.690 -24.823 1.00 56.88 109 THR A CA 1
ATOM 835 C C . THR A 1 109 ? 30.024 -2.716 -25.734 1.00 56.88 109 THR A C 1
ATOM 837 O O . THR A 1 109 ? 30.774 -3.145 -26.610 1.00 56.88 109 THR A O 1
ATOM 840 N N . ALA A 1 110 ? 29.924 -1.403 -25.497 1.00 50.84 110 ALA A N 1
ATOM 841 C CA . ALA A 1 110 ? 30.608 -0.378 -26.292 1.00 50.84 110 ALA A CA 1
ATOM 842 C C . ALA A 1 110 ? 32.141 -0.326 -26.091 1.00 50.84 110 ALA A C 1
ATOM 844 O O . ALA A 1 110 ? 32.848 0.225 -26.933 1.00 50.84 110 ALA A O 1
ATOM 845 N N . ASN A 1 111 ? 32.679 -0.921 -25.016 1.00 55.41 111 ASN A N 1
ATOM 846 C CA . ASN A 1 111 ? 34.115 -0.882 -24.696 1.00 55.41 111 ASN A CA 1
ATOM 847 C C . ASN A 1 111 ? 34.935 -2.070 -25.242 1.00 55.41 111 ASN A C 1
ATOM 849 O O . ASN A 1 111 ? 36.147 -2.135 -25.019 1.00 55.41 111 ASN A O 1
ATOM 853 N N . VAL A 1 112 ? 34.330 -2.996 -25.995 1.00 50.78 112 VAL A N 1
ATOM 854 C CA . VAL A 1 112 ? 35.065 -4.105 -26.630 1.00 50.78 112 VAL A CA 1
ATOM 855 C C . VAL A 1 112 ? 35.703 -3.621 -27.937 1.00 50.78 112 VAL A C 1
ATOM 857 O O . VAL A 1 112 ? 35.228 -3.882 -29.039 1.00 50.78 112 VAL A O 1
ATOM 860 N N . THR A 1 113 ? 36.820 -2.900 -27.822 1.00 56.50 113 THR A N 1
ATOM 861 C CA . THR A 1 113 ? 37.698 -2.635 -28.969 1.00 56.50 113 THR A CA 1
ATOM 862 C C . THR A 1 113 ? 38.410 -3.932 -29.351 1.00 56.50 113 THR A C 1
ATOM 864 O O . THR A 1 113 ? 39.321 -4.385 -28.656 1.00 56.50 113 THR A O 1
ATOM 867 N N . GLN A 1 114 ? 38.028 -4.523 -30.485 1.00 56.69 114 GLN A N 1
ATOM 868 C CA . GLN A 1 11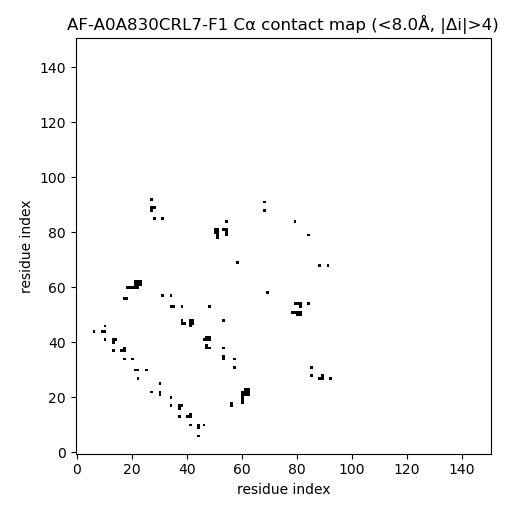4 ? 38.810 -5.563 -31.150 1.00 56.69 114 GLN A CA 1
ATOM 869 C C . GLN A 1 114 ? 40.162 -4.983 -31.595 1.00 56.69 114 GLN A C 1
ATOM 871 O O . GLN A 1 114 ? 40.308 -4.471 -32.702 1.00 56.69 114 GLN A O 1
ATOM 876 N N . LYS A 1 115 ? 41.195 -5.095 -30.755 1.00 54.66 115 LYS A N 1
ATOM 877 C CA . LYS A 1 115 ? 42.586 -5.002 -31.219 1.00 54.66 115 LYS A CA 1
ATOM 878 C C . LYS A 1 115 ? 43.011 -6.348 -31.807 1.00 54.66 115 LYS A C 1
ATOM 880 O O . LYS A 1 115 ? 43.816 -7.064 -31.224 1.00 54.66 115 LYS A O 1
ATOM 885 N N . HIS A 1 116 ? 42.494 -6.673 -32.989 1.00 56.22 116 HIS A N 1
ATOM 886 C CA . HIS A 1 116 ? 43.145 -7.634 -33.877 1.00 56.22 116 HIS A CA 1
ATOM 887 C C . HIS A 1 116 ? 44.007 -6.857 -34.872 1.00 56.22 116 HIS A C 1
ATOM 889 O O . HIS A 1 116 ? 43.583 -6.508 -35.969 1.00 56.22 116 HIS A O 1
ATOM 895 N N . THR A 1 117 ? 45.242 -6.555 -34.471 1.00 49.28 117 THR A N 1
ATOM 896 C CA . THR A 1 117 ? 46.285 -6.168 -35.420 1.00 49.28 117 THR A CA 1
ATOM 897 C C . THR A 1 117 ? 46.757 -7.433 -36.129 1.00 49.28 117 THR A C 1
ATOM 899 O O . THR A 1 117 ? 47.512 -8.237 -35.584 1.00 49.28 117 THR A O 1
ATOM 902 N N . PHE A 1 118 ? 46.291 -7.637 -37.359 1.00 49.19 118 PHE A N 1
ATOM 903 C CA . PHE A 1 118 ? 46.842 -8.660 -38.240 1.00 49.19 118 PHE A CA 1
ATOM 904 C C . PHE A 1 118 ? 48.308 -8.314 -38.535 1.00 49.19 118 PHE A C 1
ATOM 906 O O . PHE A 1 118 ? 48.612 -7.396 -39.295 1.00 49.19 118 PHE A O 1
ATOM 913 N N . LYS A 1 119 ? 49.235 -9.032 -37.892 1.00 42.88 119 LYS A N 1
ATOM 914 C CA . LYS A 1 119 ? 50.654 -9.025 -38.256 1.00 42.88 119 LYS A CA 1
ATOM 915 C C . LYS A 1 119 ? 50.806 -9.756 -39.587 1.00 42.88 119 LYS A C 1
ATOM 917 O O . LYS A 1 119 ? 50.742 -10.979 -39.644 1.00 42.88 119 LYS A O 1
ATOM 922 N N . HIS A 1 120 ? 51.026 -8.985 -40.643 1.00 45.72 120 HIS A N 1
ATOM 923 C CA . HIS A 1 120 ? 51.466 -9.469 -41.944 1.00 45.72 120 HIS A CA 1
ATOM 924 C C . HIS A 1 120 ? 52.882 -10.063 -41.790 1.00 45.72 120 HIS A C 1
ATOM 926 O O . HIS A 1 120 ? 53.867 -9.330 -41.737 1.00 45.72 120 HIS A O 1
ATOM 932 N N . GLN A 1 121 ? 52.998 -11.387 -41.652 1.00 46.44 121 GLN A N 1
ATOM 933 C CA . GLN A 1 121 ? 54.277 -12.093 -41.773 1.00 46.44 121 GLN A CA 1
ATOM 934 C C . GLN A 1 121 ? 54.476 -12.474 -43.239 1.00 46.44 121 GLN A C 1
ATOM 936 O O . GLN A 1 121 ? 53.959 -13.479 -43.720 1.00 46.44 121 GLN A O 1
ATOM 941 N N . ASN A 1 122 ? 55.210 -11.622 -43.952 1.00 39.16 122 ASN A N 1
ATOM 942 C CA . ASN A 1 122 ? 55.711 -11.921 -45.283 1.00 39.16 122 ASN A CA 1
ATOM 943 C C . ASN A 1 122 ? 56.795 -12.996 -45.132 1.00 39.16 122 ASN A C 1
ATOM 945 O O . ASN A 1 122 ? 57.832 -12.739 -44.524 1.00 39.16 122 ASN A O 1
ATOM 949 N N . SER A 1 123 ? 56.510 -14.211 -45.593 1.00 44.91 123 SER A N 1
ATOM 950 C CA . SER A 1 123 ? 57.456 -15.324 -45.585 1.00 44.91 123 SER A CA 1
ATOM 951 C C . SER A 1 123 ? 57.841 -15.658 -47.019 1.00 44.91 123 SER A C 1
ATOM 953 O O . SER A 1 123 ? 57.002 -16.018 -47.843 1.00 44.91 123 SER A O 1
ATOM 955 N N . ASP A 1 124 ? 59.137 -15.494 -47.276 1.00 48.31 124 ASP A N 1
ATOM 956 C CA . ASP A 1 124 ? 59.906 -15.973 -48.415 1.00 48.31 124 ASP A CA 1
ATOM 957 C C . ASP A 1 124 ? 59.374 -17.266 -49.035 1.00 48.31 124 ASP A C 1
ATOM 959 O O . ASP A 1 124 ? 59.403 -18.316 -48.389 1.00 48.31 124 ASP A O 1
ATOM 963 N N . ARG A 1 125 ? 59.020 -17.225 -50.327 1.00 45.66 125 ARG A N 1
ATOM 964 C CA . ARG A 1 125 ? 59.114 -18.396 -51.213 1.00 45.66 125 ARG A CA 1
ATOM 965 C C . ARG A 1 125 ? 59.578 -18.007 -52.613 1.00 45.66 125 ARG A C 1
ATOM 967 O O . ARG A 1 125 ? 58.838 -17.468 -53.428 1.00 45.66 125 ARG A O 1
ATOM 974 N N . GLN A 1 126 ? 60.842 -18.339 -52.841 1.00 47.19 126 GLN A N 1
ATOM 975 C CA . GLN A 1 126 ? 61.540 -18.479 -54.114 1.00 47.19 126 GLN A CA 1
ATOM 976 C C . GLN A 1 126 ? 60.810 -19.481 -55.020 1.00 47.19 126 GLN A C 1
ATOM 978 O O . GLN A 1 126 ? 60.464 -20.542 -54.520 1.00 47.19 126 GLN A O 1
ATOM 983 N N . PHE A 1 127 ? 60.685 -19.222 -56.328 1.00 37.53 127 PHE A N 1
ATOM 984 C CA . PHE A 1 127 ? 60.682 -20.278 -57.355 1.00 37.53 127 PHE A CA 1
ATOM 985 C C . PHE A 1 127 ? 61.219 -19.766 -58.704 1.00 37.53 127 PHE A C 1
ATOM 987 O O . PHE A 1 127 ? 61.026 -18.617 -59.088 1.00 37.53 127 PHE A O 1
ATOM 994 N N . HIS A 1 128 ? 61.965 -20.661 -59.352 1.00 40.34 128 HIS A N 1
ATOM 995 C CA . HIS A 1 128 ? 62.888 -20.508 -60.479 1.00 40.34 128 HIS A CA 1
ATOM 996 C C . HIS A 1 128 ? 62.248 -20.209 -61.846 1.00 40.34 128 HIS A C 1
ATOM 998 O O . HIS A 1 128 ? 61.229 -20.793 -62.201 1.00 40.34 128 HIS A O 1
ATOM 1004 N N . THR A 1 129 ? 63.006 -19.510 -62.698 1.00 51.28 129 THR A N 1
ATOM 1005 C CA . THR A 1 129 ? 63.033 -19.732 -64.157 1.00 51.28 129 THR A CA 1
ATOM 1006 C C . THR A 1 129 ? 64.485 -19.718 -64.648 1.00 51.28 129 THR A C 1
ATOM 1008 O O . THR A 1 129 ? 65.160 -18.711 -64.428 1.00 51.28 129 THR A O 1
ATOM 1011 N N . PRO A 1 130 ? 64.992 -20.774 -65.313 1.00 54.38 130 PRO A N 1
ATOM 1012 C CA . PRO A 1 130 ? 66.290 -20.742 -65.975 1.00 54.38 130 PRO A CA 1
ATOM 1013 C C . PRO A 1 130 ? 66.114 -20.494 -67.479 1.00 54.38 130 PRO A C 1
ATOM 1015 O O . PRO A 1 130 ? 65.296 -21.155 -68.120 1.00 54.38 130 PRO A O 1
ATOM 1018 N N . ARG A 1 131 ? 66.907 -19.586 -68.062 1.00 37.78 131 ARG A N 1
ATOM 1019 C CA . ARG A 1 131 ? 67.207 -19.620 -69.500 1.00 37.78 131 ARG A CA 1
ATOM 1020 C C . ARG A 1 131 ? 68.498 -18.869 -69.841 1.00 37.78 131 ARG A C 1
ATOM 1022 O O . ARG A 1 131 ? 68.578 -17.658 -69.691 1.00 37.78 131 ARG A O 1
ATOM 1029 N N . ASP A 1 132 ? 69.474 -19.668 -70.260 1.00 42.03 132 ASP A N 1
ATOM 1030 C CA . ASP A 1 132 ? 70.494 -19.482 -71.297 1.00 42.03 132 ASP A CA 1
ATOM 1031 C C . ASP A 1 132 ? 71.113 -18.099 -71.595 1.00 42.03 132 ASP A C 1
ATOM 1033 O O . ASP A 1 132 ? 70.486 -17.216 -72.167 1.00 42.03 132 ASP A O 1
ATOM 1037 N N . GLN A 1 133 ? 72.426 -18.044 -71.319 1.00 45.19 133 GLN A N 1
ATOM 1038 C CA . GLN A 1 133 ? 73.543 -17.830 -72.267 1.00 45.19 133 GLN A CA 1
ATOM 1039 C C . GLN A 1 133 ? 73.598 -16.558 -73.130 1.00 45.19 133 GLN A C 1
ATOM 1041 O O . GLN A 1 133 ? 72.719 -16.270 -73.931 1.00 45.19 133 GLN A O 1
ATOM 1046 N N . GLY A 1 134 ? 74.770 -15.910 -73.115 1.00 36.91 134 GLY A N 1
ATOM 1047 C CA . GLY A 1 134 ? 75.193 -15.047 -74.220 1.00 36.91 134 GLY A CA 1
ATOM 1048 C C . GLY A 1 134 ? 76.344 -14.108 -73.883 1.00 36.91 134 GLY A C 1
ATOM 1049 O O . GLY A 1 134 ? 76.175 -13.159 -73.131 1.00 36.91 134 GLY A O 1
ATOM 1050 N N . TRP A 1 135 ? 77.514 -14.392 -74.447 1.00 31.31 135 TRP A N 1
ATOM 1051 C CA . TRP A 1 135 ? 78.780 -13.676 -74.302 1.00 31.31 135 TRP A CA 1
ATOM 1052 C C . TRP A 1 135 ? 78.832 -12.283 -74.958 1.00 31.31 135 TRP A C 1
ATOM 1054 O O . TRP A 1 135 ? 78.158 -12.045 -75.956 1.00 31.31 135 TRP A O 1
ATOM 1064 N N . SER A 1 136 ? 79.809 -11.485 -74.491 1.00 40.56 136 SER A N 1
ATOM 1065 C CA . SER A 1 136 ? 80.523 -10.418 -75.231 1.00 40.56 136 SER A CA 1
ATOM 1066 C C . SER A 1 136 ? 79.731 -9.123 -75.465 1.00 40.56 136 SER A C 1
ATOM 1068 O O . SER A 1 136 ? 78.549 -9.141 -75.748 1.00 40.56 136 SER A O 1
ATOM 1070 N N . SER A 1 137 ? 80.277 -7.910 -75.429 1.00 41.91 137 SER A N 1
ATOM 1071 C CA . SER A 1 137 ? 81.628 -7.366 -75.264 1.00 41.91 137 SER A CA 1
ATOM 1072 C C . SER A 1 137 ? 81.474 -5.836 -75.224 1.00 41.91 137 SER A C 1
ATOM 1074 O O . SER A 1 137 ? 80.540 -5.334 -75.836 1.00 41.91 137 SER A O 1
ATOM 1076 N N . ASN A 1 138 ? 82.408 -5.140 -74.561 1.00 41.19 138 ASN A N 1
ATOM 1077 C CA . ASN A 1 138 ? 82.890 -3.769 -74.810 1.00 41.19 138 ASN A CA 1
ATOM 1078 C C . ASN A 1 138 ? 81.879 -2.678 -75.216 1.00 41.19 138 ASN A C 1
ATOM 1080 O O . ASN A 1 138 ? 81.269 -2.770 -76.259 1.00 41.19 138 ASN A O 1
ATOM 1084 N N . PHE A 1 139 ? 81.884 -1.531 -74.529 1.00 46.09 139 PHE A N 1
ATOM 1085 C CA . PHE A 1 139 ? 82.420 -0.290 -75.111 1.00 46.09 139 PHE A CA 1
ATOM 1086 C C . PHE A 1 139 ? 82.537 0.809 -74.046 1.00 46.09 139 PHE A C 1
ATOM 1088 O O . PHE A 1 139 ? 81.597 1.170 -73.346 1.00 46.09 139 PHE A O 1
ATOM 1095 N N . ARG A 1 140 ? 83.758 1.339 -73.956 1.00 43.12 140 ARG A N 1
ATOM 1096 C CA . ARG A 1 140 ? 84.139 2.563 -73.250 1.00 43.12 140 ARG A CA 1
ATOM 1097 C C . ARG A 1 140 ? 83.298 3.748 -73.734 1.00 43.12 140 ARG A C 1
ATOM 1099 O O . ARG A 1 140 ? 83.164 3.906 -74.945 1.00 43.12 140 ARG A O 1
ATOM 1106 N N . ARG A 1 141 ? 82.966 4.678 -72.829 1.00 49.28 141 ARG A N 1
ATOM 1107 C CA . ARG A 1 141 ? 83.350 6.103 -72.951 1.00 49.28 141 ARG A CA 1
ATOM 1108 C C . ARG A 1 141 ? 82.920 6.944 -71.733 1.00 49.28 141 ARG A C 1
ATOM 1110 O O . ARG A 1 141 ? 81.767 6.854 -71.331 1.00 49.28 141 ARG A O 1
ATOM 1117 N N . PRO A 1 142 ? 83.814 7.792 -71.189 1.00 53.00 142 PRO A N 1
ATOM 1118 C CA . PRO A 1 142 ? 83.504 8.788 -70.166 1.00 53.00 142 PRO A CA 1
ATOM 1119 C C . PRO A 1 142 ? 83.279 10.182 -70.785 1.00 53.00 142 PRO A C 1
ATOM 1121 O O . PRO A 1 142 ? 83.916 10.535 -71.780 1.00 53.00 142 PRO A O 1
ATOM 1124 N N . ARG A 1 143 ? 82.394 10.984 -70.184 1.00 44.34 143 ARG A N 1
ATOM 1125 C CA . ARG A 1 143 ? 82.227 12.448 -70.363 1.00 44.34 143 ARG A CA 1
ATOM 1126 C C . ARG A 1 143 ? 81.095 12.856 -69.406 1.00 44.34 143 ARG A C 1
ATOM 1128 O O . ARG A 1 143 ? 80.050 12.234 -69.481 1.00 44.34 143 ARG A O 1
ATOM 1135 N N . GLY A 1 144 ? 81.173 13.787 -68.463 1.00 41.03 144 GLY A N 1
ATOM 1136 C CA . GLY A 1 144 ? 82.009 14.966 -68.262 1.00 41.03 144 GLY A CA 1
ATOM 1137 C C . GLY A 1 144 ? 81.066 16.112 -67.847 1.00 41.03 144 GLY A C 1
ATOM 1138 O O . GLY A 1 144 ? 80.029 16.267 -68.481 1.00 41.03 144 GLY A O 1
ATOM 1139 N N . GLY A 1 145 ? 81.431 16.898 -66.824 1.00 46.66 145 GLY A N 1
ATOM 1140 C CA . GLY A 1 145 ? 80.776 18.169 -66.442 1.00 46.66 145 GLY A CA 1
ATOM 1141 C C . GLY A 1 145 ? 79.810 18.041 -65.250 1.00 46.66 145 GLY A C 1
ATOM 1142 O O . GLY A 1 145 ? 78.789 17.388 -65.393 1.00 46.66 145 GLY A O 1
ATOM 1143 N N . GLN A 1 146 ? 80.111 18.452 -64.009 1.00 41.81 146 GLN A N 1
ATOM 1144 C CA . GLN A 1 146 ? 80.490 19.772 -63.460 1.00 41.81 146 GLN A CA 1
ATOM 1145 C C . GLN A 1 146 ? 79.275 20.694 -63.197 1.00 41.81 146 GLN A C 1
ATOM 1147 O O . GLN A 1 146 ? 78.664 21.179 -64.142 1.00 41.81 146 GLN A O 1
ATOM 1152 N N . SER A 1 147 ? 79.075 21.008 -61.901 1.00 43.03 147 SER A N 1
ATOM 1153 C CA . SER A 1 147 ? 78.470 22.234 -61.323 1.00 43.03 147 SER A CA 1
ATOM 1154 C C . SER A 1 147 ? 76.947 22.449 -61.457 1.00 43.03 147 SER A C 1
ATOM 1156 O O . SER A 1 147 ? 76.349 22.057 -62.443 1.00 43.03 147 SER A O 1
ATOM 1158 N N . ASN A 1 148 ? 76.227 23.092 -60.528 1.00 42.56 148 ASN A N 1
ATOM 1159 C CA . ASN A 1 148 ? 76.555 23.767 -59.265 1.00 42.56 148 ASN A CA 1
ATOM 1160 C C . ASN A 1 148 ? 75.278 23.905 -58.403 1.00 42.56 148 ASN A C 1
ATOM 1162 O O . ASN A 1 148 ? 74.171 23.949 -58.934 1.00 42.56 148 ASN A O 1
ATOM 1166 N N . ASN A 1 149 ? 75.486 24.066 -57.092 1.00 41.62 149 ASN A N 1
ATOM 1167 C CA . ASN A 1 149 ? 74.571 24.663 -56.109 1.00 41.62 149 ASN A CA 1
ATOM 1168 C C . ASN A 1 149 ? 73.904 25.956 -56.594 1.00 41.62 149 ASN A C 1
ATOM 1170 O O . ASN A 1 149 ? 74.616 26.790 -57.146 1.00 41.62 149 ASN A O 1
ATOM 1174 N N . TYR A 1 150 ? 72.658 26.196 -56.169 1.00 40.91 150 TYR A N 1
ATOM 1175 C CA . TYR A 1 150 ? 72.246 27.485 -55.598 1.00 40.91 150 TYR A CA 1
ATOM 1176 C C . TYR A 1 150 ? 71.254 27.278 -54.444 1.00 40.91 150 TYR A C 1
ATOM 1178 O O . TYR A 1 150 ? 70.500 26.306 -54.422 1.00 40.91 150 TYR A O 1
ATOM 1186 N N . ASN A 1 151 ? 71.400 28.189 -53.485 1.00 48.47 151 ASN A N 1
ATOM 1187 C CA . ASN A 1 151 ? 70.768 28.340 -52.176 1.00 48.47 151 ASN A CA 1
ATOM 1188 C C . ASN A 1 151 ? 69.302 28.778 -52.282 1.00 48.47 151 ASN A C 1
ATOM 1190 O O . ASN A 1 151 ? 69.019 29.567 -53.212 1.00 48.47 151 ASN A O 1
#

Radius of gyration: 42.55 Å; Cα contacts (8 Å, |Δi|>4): 66; chains: 1; bounding box: 98×49×110 Å

Sequence (151 aa):
MSYANTSRGRVVSLKAKLAKNPKGSKSVIEFLHEMRAIADDLALAQSPISEEDLVVHVITQLGDEFNSSVAALRVRETPIAFSELSDILTDFGRMMKENEVVHQSLLATANVTQKHTFKHQNSDRQFHTPRDQGWSSNFRRPRGGQSNNYN

Mean predicted aligned error: 16.33 Å

Organism: NCBI:txid374723

Nearest PDB structures (foldseek):
  7nli-assembly1_B  TM=8.376E-01  e=8.969E-02  Saccharomyces cerevisiae
  7nlg-assembly2_C-2  TM=7.827E-01  e=1.320E-01  Saccharomyces cerevisiae
  6ec2-assembly1_A  TM=6.576E-01  e=2.210E+00  Human immunodeficiency virus 1
  7t15-assembly1_B  TM=6.587E-01  e=3.438E+00  Simian immunodeficiency virus - cpz

Solvent-accessible surface area (backbone atoms only — not comparable to full-atom values): 9801 Å² total; per-residue (Å²): 144,84,62,66,64,61,51,55,52,47,52,53,51,46,52,51,45,57,76,66,55,61,37,78,91,54,54,63,65,59,36,53,51,52,56,48,51,45,42,52,52,27,38,75,67,77,52,62,68,55,61,64,58,50,44,53,43,52,66,70,26,52,55,79,92,45,47,71,60,53,52,57,59,70,71,48,90,65,90,70,52,57,67,60,52,50,52,54,49,45,54,50,54,49,52,53,54,52,50,50,52,52,55,53,49,57,62,61,61,74,69,71,74,84,81,76,78,81,79,82,76,87,72,92,78,89,84,89,84,88,81,82,89,86,81,89,78,88,81,88,85,90,85,83,86,85,88,78,90,83,135

pLDDT: mean 75.23, std 21.44, range [31.31, 97.31]

Foldseek 3Di:
DPDVVVLVVQLVVLVVCLQPQACPPPQLLVSLVVLVVSQVVCVVSVRHDDQLVSLVSSLVRYDPLCVVVSVVVVVDPDRDGSVNVSVSSNVSSVVVVVVVVVVVVVVVVVPPDPPPPPDPDDDDDDDDDDDDDDDDDDDDDDDDDDDDDDD

Secondary structure (DSSP, 8-state):
--SHHHHHHHHHHHHHHHHT---TT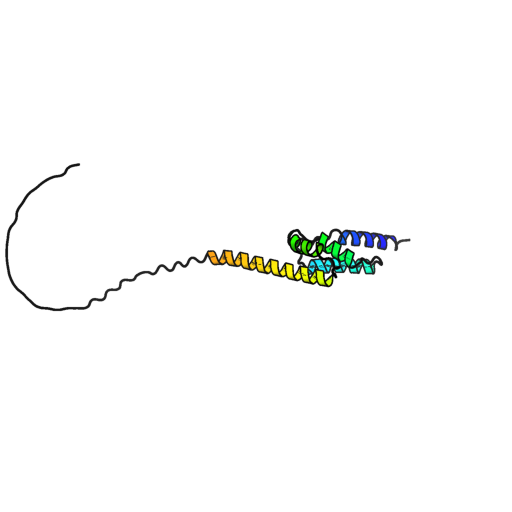S-HHHHHHHHHHHHHHHHHTT----HHHHHHHHHHTS-GGGHHHHHHHHH-SSPPPHHHHHHHHHHHHHHHHHHHHHHHHHHHHTT----------------------------------------